Protein AF-A0AAW6KJ34-F1 (afdb_monomer)

Radius of gyration: 33.59 Å; Cα contacts (8 Å, |Δi|>4): 92; chains: 1; bounding box: 76×29×93 Å

Mean predicted aligned error: 10.08 Å

Organism: NCBI:txid1648923

Sequence (145 aa):
MKVLDVSEVIDAIDQLIKEKKQEEKEINAIRESVQKIAELDDALKGEGGNAIKEHFSVLHLPVLLYFQHFIDQYIQNLKDIKAKIRTYESTEGLVKEEFLTHDVKKGLTELKRQTNDTVDSINDEFDKISQLIGGGSISLASFNE

Structure (mmCIF, N/CA/C/O backbone):
data_AF-A0AAW6KJ34-F1
#
_entry.id   AF-A0AAW6KJ34-F1
#
loop_
_atom_site.group_PDB
_atom_site.id
_atom_site.type_symbol
_atom_site.label_atom_id
_atom_site.label_alt_id
_atom_site.label_comp_id
_atom_site.label_asym_id
_atom_site.label_entity_id
_atom_site.label_seq_id
_atom_site.pdbx_PDB_ins_code
_atom_site.Cartn_x
_atom_site.Cartn_y
_atom_site.Cartn_z
_atom_site.occupancy
_atom_site.B_iso_or_equiv
_atom_site.auth_seq_id
_atom_site.auth_comp_id
_atom_site.auth_asym_id
_atom_site.auth_atom_id
_atom_site.pdbx_PDB_model_num
ATOM 1 N N . MET A 1 1 ? -0.115 10.381 -21.808 1.00 59.97 1 MET A N 1
ATOM 2 C CA . MET A 1 1 ? 1.273 9.906 -21.669 1.00 59.97 1 MET A CA 1
ATOM 3 C C . MET A 1 1 ? 1.397 9.223 -20.314 1.00 59.97 1 MET A C 1
ATOM 5 O O . MET A 1 1 ? 1.175 9.893 -19.312 1.00 59.97 1 MET A O 1
ATOM 9 N N . LYS A 1 2 ? 1.631 7.904 -20.262 1.00 81.75 2 LYS A N 1
ATOM 10 C CA . LYS A 1 2 ? 1.856 7.198 -18.989 1.00 81.75 2 LYS A CA 1
ATOM 11 C C . LYS A 1 2 ? 3.348 7.236 -18.665 1.00 81.75 2 LYS A C 1
ATOM 13 O O . LYS A 1 2 ? 4.154 6.661 -19.400 1.00 81.75 2 LYS A O 1
ATOM 18 N N . VAL A 1 3 ? 3.690 7.956 -17.604 1.00 85.62 3 VAL A N 1
ATOM 19 C CA . VAL A 1 3 ? 5.055 8.103 -17.097 1.00 85.62 3 VAL A CA 1
ATOM 20 C C . VAL A 1 3 ? 5.061 7.689 -15.637 1.00 85.62 3 VAL A C 1
ATOM 22 O O . VAL A 1 3 ? 4.186 8.105 -14.883 1.00 85.62 3 VAL A O 1
ATOM 25 N N . LEU A 1 4 ? 6.028 6.862 -15.267 1.00 85.81 4 LEU A N 1
ATOM 26 C CA . LEU A 1 4 ? 6.318 6.491 -13.892 1.00 85.81 4 LEU A CA 1
ATOM 27 C C . LEU A 1 4 ? 7.637 7.157 -13.499 1.00 85.81 4 LEU A C 1
ATOM 29 O O . LEU A 1 4 ? 8.689 6.764 -14.003 1.00 85.81 4 LEU A O 1
ATOM 33 N N . ASP A 1 5 ? 7.561 8.153 -12.623 1.00 92.38 5 ASP A N 1
ATOM 34 C CA . ASP A 1 5 ? 8.708 8.627 -11.850 1.00 92.38 5 ASP A CA 1
ATOM 35 C C . ASP A 1 5 ? 8.808 7.757 -10.592 1.00 92.38 5 ASP A C 1
ATOM 37 O O . ASP A 1 5 ? 7.871 7.691 -9.786 1.00 92.38 5 ASP A O 1
ATOM 41 N N . VAL A 1 6 ? 9.908 7.010 -10.473 1.00 92.31 6 VAL A N 1
ATOM 42 C CA . VAL A 1 6 ? 10.071 6.044 -9.386 1.00 92.31 6 VAL A CA 1
ATOM 43 C C . VAL A 1 6 ? 10.098 6.749 -8.032 1.00 92.31 6 VAL A C 1
ATOM 45 O O . VAL A 1 6 ? 9.437 6.275 -7.108 1.00 92.31 6 VAL A O 1
ATOM 48 N N . SER A 1 7 ? 10.804 7.873 -7.896 1.00 93.19 7 SER A N 1
ATOM 49 C CA . SER A 1 7 ? 10.889 8.585 -6.618 1.00 93.19 7 SER A CA 1
ATOM 50 C C . SER A 1 7 ? 9.522 9.117 -6.204 1.00 93.19 7 SER A C 1
ATOM 52 O O . SER A 1 7 ? 9.088 8.864 -5.081 1.00 93.19 7 SER A O 1
ATOM 54 N N . GLU A 1 8 ? 8.808 9.772 -7.124 1.00 93.44 8 GLU A N 1
ATOM 55 C CA . GLU A 1 8 ? 7.490 10.353 -6.845 1.00 93.44 8 GLU A CA 1
ATOM 56 C C . GLU A 1 8 ? 6.491 9.289 -6.371 1.00 93.44 8 GLU A C 1
ATOM 58 O O . GLU A 1 8 ? 5.791 9.473 -5.372 1.00 93.44 8 GLU A O 1
ATOM 63 N N . VAL A 1 9 ? 6.447 8.136 -7.045 1.00 93.19 9 VAL A N 1
ATOM 64 C CA . VAL A 1 9 ? 5.521 7.060 -6.673 1.00 93.19 9 VAL A CA 1
ATOM 65 C C . VAL A 1 9 ? 5.906 6.401 -5.352 1.00 93.19 9 VAL A C 1
ATOM 67 O O . VAL A 1 9 ? 5.024 6.076 -4.555 1.00 93.19 9 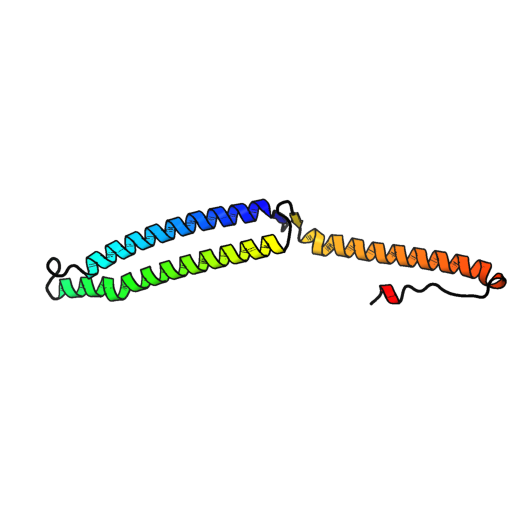VAL A O 1
ATOM 70 N N . ILE A 1 10 ? 7.198 6.204 -5.085 1.00 94.75 10 ILE A N 1
ATOM 71 C CA . ILE A 1 10 ? 7.659 5.638 -3.812 1.00 94.75 10 ILE A CA 1
ATOM 72 C C . ILE A 1 10 ? 7.301 6.567 -2.646 1.00 94.75 10 ILE A C 1
ATOM 74 O O . ILE A 1 10 ? 6.791 6.081 -1.632 1.00 94.75 10 ILE A O 1
ATOM 78 N N . ASP A 1 11 ? 7.504 7.874 -2.807 1.00 95.50 11 ASP A N 1
ATOM 79 C CA . ASP A 1 11 ? 7.175 8.881 -1.797 1.00 95.50 11 ASP A CA 1
ATOM 80 C C . ASP A 1 11 ? 5.661 8.958 -1.557 1.00 95.50 11 ASP A C 1
ATOM 82 O O . ASP A 1 11 ? 5.205 8.971 -0.409 1.00 95.50 11 ASP A O 1
ATOM 86 N N . ALA A 1 12 ? 4.862 8.914 -2.629 1.00 95.56 12 ALA A N 1
ATOM 87 C CA . ALA A 1 12 ? 3.407 8.868 -2.533 1.00 95.56 12 ALA A CA 1
ATOM 88 C C . ALA A 1 12 ? 2.915 7.611 -1.794 1.00 95.56 12 ALA A C 1
ATOM 90 O O . ALA A 1 12 ? 2.026 7.701 -0.944 1.00 95.56 12 ALA A O 1
ATOM 91 N N . ILE A 1 13 ? 3.508 6.441 -2.063 1.00 96.81 13 ILE A N 1
ATOM 92 C CA . ILE A 1 13 ? 3.180 5.203 -1.342 1.00 96.81 13 ILE A CA 1
ATOM 93 C C . ILE A 1 13 ? 3.550 5.319 0.143 1.00 96.81 13 ILE A C 1
ATOM 95 O O . ILE A 1 13 ? 2.769 4.897 0.996 1.00 96.81 13 ILE A O 1
ATOM 99 N N . ASP A 1 14 ? 4.709 5.889 0.480 1.00 97.69 14 ASP A N 1
ATOM 100 C CA . ASP A 1 14 ? 5.118 6.065 1.878 1.00 97.69 14 ASP A CA 1
ATOM 101 C C . ASP A 1 14 ? 4.185 7.000 2.647 1.00 97.69 14 ASP A C 1
ATOM 103 O O . ASP A 1 14 ? 3.792 6.695 3.782 1.00 97.69 14 ASP A O 1
ATOM 107 N N . GLN A 1 15 ? 3.786 8.104 2.020 1.00 98.00 15 GLN A N 1
ATOM 108 C CA . GLN A 1 15 ? 2.814 9.025 2.591 1.00 98.00 15 GLN A CA 1
ATOM 109 C C . GLN A 1 15 ? 1.454 8.340 2.791 1.00 98.00 15 GLN A C 1
ATOM 111 O O . GLN A 1 15 ? 0.890 8.407 3.884 1.00 98.00 15 GLN A O 1
ATOM 116 N N . LEU A 1 16 ? 0.977 7.583 1.799 1.00 97.44 16 LEU A N 1
ATOM 117 C CA . LEU A 1 16 ? -0.279 6.840 1.901 1.00 97.44 16 LEU A CA 1
ATOM 118 C C . LEU A 1 16 ? -0.236 5.764 2.999 1.00 97.44 16 LEU A C 1
ATOM 120 O O . LEU A 1 16 ? -1.197 5.600 3.748 1.00 97.44 16 LEU A O 1
ATOM 124 N N . ILE A 1 17 ? 0.886 5.051 3.162 1.00 98.31 17 ILE A N 1
ATOM 125 C CA . ILE A 1 17 ? 1.074 4.096 4.269 1.00 98.31 17 ILE A CA 1
ATOM 126 C C . ILE A 1 17 ? 0.982 4.812 5.622 1.00 98.31 17 ILE A C 1
ATOM 128 O O . ILE A 1 17 ? 0.396 4.275 6.565 1.00 98.31 17 ILE A O 1
ATOM 132 N N . LYS A 1 18 ? 1.575 6.004 5.748 1.00 98.25 18 LYS A N 1
ATOM 133 C CA . LYS A 1 18 ? 1.531 6.793 6.985 1.00 98.25 18 LYS A CA 1
ATOM 134 C C . LYS A 1 18 ? 0.103 7.222 7.325 1.00 98.25 18 LYS A C 1
ATOM 136 O O . LYS A 1 18 ? -0.291 7.099 8.482 1.00 98.25 18 LYS A O 1
ATOM 141 N N . GLU A 1 19 ? -0.657 7.673 6.334 1.00 97.19 19 GLU A N 1
ATOM 142 C CA . GLU A 1 19 ? -2.071 8.038 6.483 1.00 97.19 19 GLU A CA 1
ATOM 143 C C . GLU A 1 19 ? -2.919 6.830 6.890 1.00 97.19 19 GLU A C 1
ATOM 145 O O . GLU A 1 19 ? -3.637 6.888 7.885 1.00 97.19 19 GLU A O 1
ATOM 150 N N . LYS A 1 20 ? -2.754 5.686 6.219 1.00 96.81 20 LYS A N 1
ATOM 151 C CA . LYS A 1 20 ? -3.507 4.464 6.539 1.00 96.81 20 LYS A CA 1
ATOM 152 C C . LYS A 1 20 ? -3.216 3.925 7.938 1.00 96.81 20 LYS A C 1
ATOM 154 O O . LYS A 1 20 ? -4.137 3.506 8.628 1.00 96.81 20 LYS A O 1
ATOM 159 N N . LYS A 1 21 ? -1.969 4.011 8.408 1.00 97.56 21 LYS A N 1
ATOM 160 C CA . LYS A 1 21 ? -1.619 3.691 9.806 1.00 97.56 21 LYS A CA 1
ATOM 161 C C . LYS A 1 21 ? -2.266 4.633 10.818 1.00 97.56 21 LYS A C 1
ATOM 163 O O . LYS A 1 21 ? -2.456 4.256 11.972 1.00 97.56 21 LYS A O 1
ATOM 168 N N . GLN A 1 22 ? -2.525 5.879 10.432 1.00 96.75 22 GLN A N 1
ATOM 169 C CA . GLN A 1 22 ? -3.226 6.822 11.293 1.00 96.75 22 GLN A CA 1
ATOM 170 C C . GLN A 1 22 ? -4.723 6.481 11.354 1.00 96.75 22 GLN A C 1
ATOM 172 O O . GLN A 1 22 ? -5.262 6.378 12.454 1.00 96.75 22 GLN A O 1
ATOM 177 N N . GLU A 1 23 ? -5.350 6.180 10.214 1.00 93.94 23 GLU A N 1
ATOM 178 C CA . GLU A 1 23 ? -6.737 5.688 10.150 1.00 93.94 23 GLU A CA 1
ATOM 179 C C . GLU A 1 23 ? -6.935 4.389 10.957 1.00 93.94 23 GLU A C 1
ATOM 181 O O . GLU A 1 23 ? -7.916 4.245 11.684 1.00 93.94 23 GLU A O 1
ATOM 186 N N . GLU A 1 24 ? -5.980 3.454 10.889 1.00 95.44 24 GLU A N 1
ATOM 187 C CA . GLU A 1 24 ? -5.991 2.208 11.668 1.00 95.44 24 GLU A CA 1
ATOM 188 C C . GLU A 1 24 ? -6.085 2.483 13.180 1.00 95.44 24 GLU A C 1
ATOM 190 O O . GLU A 1 24 ? -6.905 1.893 13.887 1.00 95.44 24 GLU A O 1
ATOM 195 N N . LYS A 1 25 ? -5.286 3.435 13.686 1.00 96.12 25 LYS A N 1
ATOM 196 C CA . LYS A 1 25 ? -5.314 3.844 15.101 1.00 96.12 25 LYS A CA 1
ATOM 197 C C . LYS A 1 25 ? -6.653 4.455 15.495 1.00 96.12 25 LYS A C 1
ATOM 199 O O . LYS A 1 25 ? -7.137 4.200 16.596 1.00 96.12 25 LYS A O 1
ATOM 204 N N . GLU A 1 26 ? -7.240 5.258 14.618 1.00 95.06 26 GLU A N 1
ATOM 205 C CA . GLU A 1 26 ? -8.539 5.887 14.855 1.00 95.06 26 GLU A CA 1
ATOM 206 C C . GLU A 1 26 ? -9.651 4.836 14.929 1.00 95.06 26 GLU A C 1
ATOM 208 O O . GLU A 1 26 ? -10.451 4.845 15.866 1.00 95.06 26 GLU A O 1
ATOM 213 N N . ILE A 1 27 ? -9.646 3.853 14.025 1.00 94.50 27 ILE A N 1
ATOM 214 C CA . ILE A 1 27 ? -10.587 2.726 14.062 1.00 94.50 27 ILE A CA 1
ATOM 215 C C . ILE A 1 27 ? -10.373 1.867 15.312 1.00 94.50 27 ILE A C 1
ATOM 217 O O . ILE A 1 27 ? -11.351 1.452 15.937 1.00 94.50 27 ILE A O 1
ATOM 221 N N . ASN A 1 28 ? -9.124 1.642 15.733 1.00 95.50 28 ASN A N 1
ATOM 222 C CA . ASN A 1 28 ? -8.816 0.952 16.990 1.00 95.50 28 ASN A CA 1
ATOM 223 C C . ASN A 1 28 ? -9.444 1.662 18.198 1.00 95.50 28 ASN A C 1
ATOM 225 O O . ASN A 1 28 ? -10.090 1.003 19.015 1.00 95.50 28 ASN A O 1
ATOM 229 N N . ALA A 1 29 ? -9.339 2.991 18.272 1.00 96.38 29 ALA A N 1
ATOM 230 C CA . ALA A 1 29 ? -9.943 3.780 19.344 1.00 9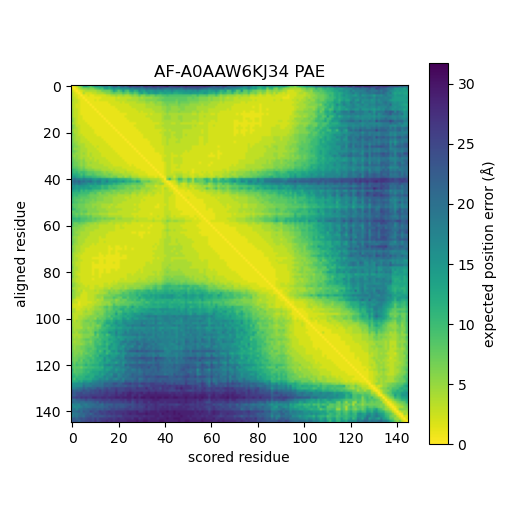6.38 29 ALA A CA 1
ATOM 231 C C . ALA A 1 29 ? -11.485 3.722 19.328 1.00 96.38 29 ALA A C 1
ATOM 233 O O . ALA A 1 29 ? -12.122 3.630 20.385 1.00 96.38 29 ALA A O 1
ATOM 234 N N . ILE A 1 30 ? -12.099 3.726 18.138 1.00 96.00 30 ILE A N 1
ATOM 235 C CA . ILE A 1 30 ? -13.552 3.556 17.986 1.00 96.00 30 ILE A CA 1
ATOM 236 C C . ILE A 1 30 ? -13.969 2.161 18.457 1.00 96.00 30 ILE A C 1
ATOM 238 O O . ILE A 1 30 ? -14.907 2.043 19.244 1.00 96.00 30 ILE A O 1
ATOM 242 N N . ARG A 1 31 ? -13.255 1.109 18.041 1.00 96.06 31 ARG A N 1
ATOM 243 C CA . ARG A 1 31 ? -13.517 -0.273 18.467 1.00 96.06 31 ARG A CA 1
ATOM 244 C C . ARG A 1 31 ? -13.455 -0.411 19.981 1.00 96.06 31 ARG A C 1
ATOM 246 O O . ARG A 1 31 ? -14.375 -0.970 20.562 1.00 96.06 31 ARG A O 1
ATOM 253 N N . GLU A 1 32 ? -12.419 0.121 20.623 1.00 95.69 32 GLU A N 1
ATOM 254 C CA . GLU A 1 32 ? -12.297 0.090 22.086 1.00 95.69 32 GLU A CA 1
ATOM 255 C C . GLU A 1 32 ? -13.451 0.822 22.782 1.00 95.69 32 GLU A C 1
ATOM 257 O O . GLU A 1 32 ? -13.948 0.375 23.814 1.00 95.69 32 GLU A O 1
ATOM 262 N N . SER A 1 33 ? -13.914 1.934 22.209 1.00 95.12 33 SER A N 1
ATOM 263 C CA . SER A 1 33 ? -15.062 2.675 22.740 1.00 95.12 33 SER A CA 1
ATOM 264 C C . SER A 1 33 ? -16.370 1.899 22.577 1.00 95.12 33 SER A C 1
ATOM 266 O O . SER A 1 33 ? -17.167 1.835 23.510 1.00 95.12 33 SER A O 1
ATOM 268 N N . VAL A 1 34 ? -16.576 1.259 21.424 1.00 94.75 34 VAL A N 1
ATOM 269 C CA . VAL A 1 34 ? -17.733 0.392 21.166 1.00 94.75 34 VAL A CA 1
ATOM 270 C C . VAL A 1 34 ? -17.718 -0.838 22.073 1.00 94.75 34 VAL A C 1
ATOM 272 O O . VAL A 1 34 ? -18.757 -1.220 22.606 1.00 94.75 34 VAL A O 1
ATOM 275 N N . GLN A 1 35 ? -16.545 -1.426 22.301 1.00 95.00 35 GLN A N 1
ATOM 276 C CA . GLN A 1 35 ? -16.390 -2.576 23.183 1.00 95.00 35 GLN A CA 1
ATOM 277 C C . GLN A 1 35 ? -16.804 -2.237 24.617 1.00 95.00 35 GLN A C 1
ATOM 279 O O . GLN A 1 35 ? -17.562 -2.983 25.227 1.00 95.00 35 GLN A O 1
ATOM 284 N N . LYS A 1 36 ? -16.426 -1.054 25.116 1.00 94.19 36 LYS A N 1
ATOM 285 C CA . LYS A 1 36 ? -16.884 -0.583 26.430 1.00 94.19 36 LYS A CA 1
ATOM 286 C C . LYS A 1 36 ? -18.405 -0.510 26.527 1.00 94.19 36 LYS A C 1
ATOM 288 O O . LYS A 1 36 ? -18.928 -0.846 27.577 1.00 94.19 36 LYS A O 1
ATOM 293 N N . ILE A 1 37 ? -19.108 -0.096 25.464 1.00 91.75 37 ILE A N 1
ATOM 294 C CA . ILE A 1 37 ? -20.583 -0.047 25.437 1.00 91.75 37 ILE A CA 1
ATOM 295 C C . ILE A 1 37 ? -21.173 -1.456 25.536 1.00 91.75 37 ILE A C 1
ATOM 297 O O . ILE A 1 37 ? -22.102 -1.678 26.312 1.00 91.75 37 ILE A O 1
ATOM 301 N N . ALA A 1 38 ? -20.622 -2.400 24.772 1.00 90.50 38 ALA A N 1
ATOM 302 C CA . ALA A 1 38 ? -21.021 -3.804 24.812 1.00 90.50 38 ALA A CA 1
ATOM 303 C C . ALA A 1 38 ? -20.820 -4.442 26.202 1.00 90.50 38 ALA A C 1
ATOM 305 O O . ALA A 1 38 ? -21.590 -5.317 26.588 1.00 90.50 38 ALA A O 1
ATOM 306 N N . GLU A 1 39 ? -19.839 -3.957 26.967 1.00 92.38 39 GLU A N 1
ATOM 307 C CA . GLU A 1 39 ? -19.461 -4.440 28.302 1.00 92.38 39 GLU A CA 1
ATOM 308 C C . GLU A 1 39 ? -20.081 -3.616 29.458 1.00 92.38 39 GLU A C 1
ATOM 310 O O . GLU A 1 39 ? -19.693 -3.767 30.616 1.00 92.38 39 GLU A O 1
ATOM 315 N N . LEU A 1 40 ? -21.061 -2.735 29.190 1.00 91.06 40 LEU A N 1
ATOM 316 C CA . LEU A 1 40 ? -21.771 -1.970 30.231 1.00 91.06 40 LEU A CA 1
ATOM 317 C C . LEU A 1 40 ? -22.753 -2.857 31.016 1.00 91.06 40 LEU A C 1
ATOM 319 O O . LEU A 1 40 ? -23.972 -2.757 30.865 1.00 91.06 40 LEU A O 1
ATOM 323 N N . ASP A 1 41 ? -22.234 -3.725 31.878 1.00 79.50 41 ASP A N 1
ATOM 324 C CA . ASP A 1 41 ? -23.033 -4.660 32.673 1.00 79.50 41 ASP A CA 1
ATOM 325 C C . ASP A 1 41 ? -24.030 -3.947 33.585 1.00 79.50 41 ASP A C 1
ATOM 327 O O . ASP A 1 41 ? -25.241 -3.976 33.345 1.00 79.50 41 ASP A O 1
ATOM 331 N N . ASP A 1 42 ? -23.524 -3.277 34.624 1.00 80.38 42 ASP A N 1
ATOM 332 C CA . ASP A 1 42 ? -24.385 -2.713 35.657 1.00 80.38 42 ASP A CA 1
ATOM 333 C C . ASP A 1 42 ? -25.038 -1.379 35.271 1.00 80.38 42 ASP A C 1
ATOM 335 O O . ASP A 1 42 ? -26.060 -0.995 35.844 1.00 80.38 42 ASP A O 1
ATOM 339 N N . ALA A 1 43 ? -24.472 -0.692 34.280 1.00 88.50 43 ALA A N 1
ATOM 340 C CA . ALA A 1 43 ?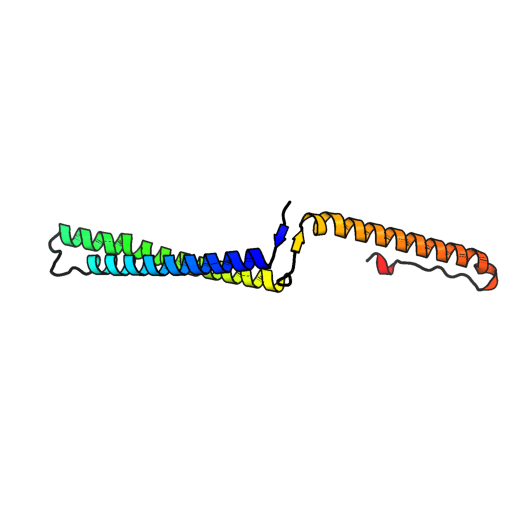 -24.947 0.605 33.811 1.00 88.50 43 ALA A CA 1
ATOM 341 C C . ALA A 1 43 ? -26.074 0.497 32.769 1.00 88.50 43 ALA A C 1
ATOM 343 O O . ALA A 1 43 ? -26.839 1.448 32.609 1.00 88.50 43 ALA A O 1
ATOM 344 N N . LEU A 1 44 ? -26.194 -0.640 32.069 1.00 88.06 44 LEU A N 1
ATOM 345 C CA . LEU A 1 44 ? -27.165 -0.828 30.993 1.00 88.06 44 LEU A CA 1
ATOM 346 C C . LEU A 1 44 ? -27.868 -2.191 31.122 1.00 88.06 44 LEU A C 1
ATOM 348 O O . LEU A 1 44 ? -27.415 -3.213 30.603 1.00 88.06 44 LEU A O 1
ATOM 352 N N . LYS A 1 45 ? -28.995 -2.186 31.849 1.00 91.19 45 LYS A N 1
ATOM 353 C CA . LYS A 1 45 ? -29.773 -3.374 32.248 1.00 91.19 45 LYS A CA 1
ATOM 354 C C . LYS A 1 45 ? -31.172 -3.419 31.625 1.00 91.19 45 LYS A C 1
ATOM 356 O O . LYS A 1 45 ? -31.650 -2.448 31.040 1.00 91.19 45 LYS A O 1
ATOM 361 N N . GLY A 1 46 ? -31.853 -4.548 31.827 1.00 94.12 46 GLY A N 1
ATOM 362 C CA . GLY A 1 46 ? -33.196 -4.814 31.307 1.00 94.12 46 GLY A CA 1
ATOM 363 C C . GLY A 1 46 ? -33.173 -5.247 29.842 1.00 94.12 46 GLY A C 1
ATOM 364 O O . GLY A 1 46 ? -32.120 -5.259 29.209 1.00 94.12 46 GLY A O 1
ATOM 365 N N . GLU A 1 47 ? -34.334 -5.603 29.293 1.00 94.31 47 GLU A N 1
ATOM 366 C CA . GLU A 1 47 ? -34.443 -6.110 27.915 1.00 94.31 47 GLU A CA 1
ATOM 367 C C . GLU A 1 47 ? -33.905 -5.109 26.883 1.00 94.31 47 GLU A C 1
ATOM 369 O O . GLU A 1 47 ? -33.108 -5.478 26.025 1.00 94.31 47 GLU A O 1
ATOM 374 N N . GLY A 1 48 ? -34.249 -3.823 27.021 1.00 93.50 48 GLY A N 1
ATOM 375 C CA . GLY A 1 48 ? -33.731 -2.771 26.141 1.00 93.50 48 GLY A CA 1
ATOM 376 C C . GLY A 1 48 ? -32.220 -2.559 26.278 1.00 93.50 48 GLY A C 1
ATOM 377 O O . GLY A 1 48 ? -31.528 -2.400 25.275 1.00 93.50 48 GLY A O 1
ATOM 378 N N . GLY A 1 49 ? -31.687 -2.601 27.503 1.00 94.12 49 GLY A N 1
ATOM 379 C CA . GLY A 1 49 ? -30.250 -2.465 27.734 1.00 94.12 49 GLY A CA 1
ATOM 380 C C . GLY A 1 49 ? -29.449 -3.635 27.161 1.00 94.12 49 GLY A C 1
ATOM 381 O O . GLY A 1 49 ? -28.427 -3.429 26.508 1.00 94.12 49 GLY A O 1
ATOM 382 N N . ASN A 1 50 ? -29.960 -4.856 27.323 1.00 93.25 50 ASN A N 1
ATOM 383 C CA . ASN A 1 50 ? -29.378 -6.053 26.723 1.00 93.25 50 ASN A CA 1
ATOM 384 C C . ASN A 1 50 ? -29.418 -5.995 25.190 1.00 93.25 50 ASN A C 1
ATOM 386 O O . ASN A 1 50 ? -28.404 -6.284 24.562 1.00 93.25 50 ASN A O 1
ATOM 390 N N . ALA A 1 51 ? -30.526 -5.541 24.597 1.00 94.19 51 ALA A N 1
ATOM 391 C CA . ALA A 1 51 ? -30.641 -5.383 23.147 1.00 94.19 51 ALA A CA 1
ATOM 392 C C . ALA A 1 51 ? -29.627 -4.371 22.579 1.00 94.19 51 ALA A C 1
ATOM 394 O O . ALA A 1 51 ? -29.052 -4.605 21.519 1.00 94.19 51 ALA A O 1
ATOM 395 N N . ILE A 1 52 ? -29.357 -3.266 23.287 1.00 93.81 52 ILE A N 1
ATOM 396 C CA . ILE A 1 52 ? -28.324 -2.297 22.880 1.00 93.81 52 ILE A CA 1
ATOM 397 C C . ILE A 1 52 ? -26.929 -2.934 22.937 1.00 93.81 52 ILE A C 1
ATOM 399 O O . ILE A 1 52 ? -26.170 -2.821 21.973 1.00 93.81 52 ILE A O 1
ATOM 403 N N . LYS A 1 53 ? -26.584 -3.627 24.033 1.00 94.38 53 LYS A N 1
ATOM 404 C CA . LYS A 1 53 ? -25.284 -4.316 24.159 1.00 94.38 53 LYS A CA 1
ATOM 405 C C . LYS A 1 53 ? -25.089 -5.362 23.068 1.00 94.38 53 LYS A C 1
ATOM 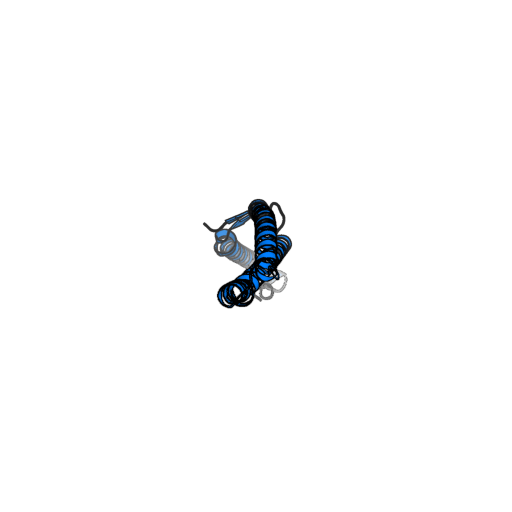407 O O . LYS A 1 53 ? -24.029 -5.415 22.444 1.00 94.38 53 LYS A O 1
ATOM 412 N N . GLU A 1 54 ? -26.122 -6.155 22.801 1.00 93.94 54 GLU A N 1
ATOM 413 C CA . GLU A 1 54 ? -26.121 -7.153 21.735 1.00 93.94 54 GLU A CA 1
ATOM 414 C C . GLU A 1 54 ? -25.955 -6.501 20.357 1.00 93.94 54 GLU A C 1
ATOM 416 O O . GLU A 1 54 ? -25.131 -6.958 19.570 1.00 93.94 54 GLU A O 1
ATOM 421 N N . HIS A 1 55 ? -26.632 -5.379 20.087 1.00 93.06 55 HIS A N 1
ATOM 422 C CA . HIS A 1 55 ? -26.490 -4.643 18.829 1.00 93.06 55 HIS A CA 1
ATOM 423 C C . HIS A 1 55 ? -25.036 -4.225 18.554 1.00 93.06 55 HIS A C 1
ATOM 425 O O . HIS A 1 55 ? -24.507 -4.481 17.470 1.00 93.06 55 HIS A O 1
ATOM 431 N N . PHE A 1 56 ? -24.349 -3.641 19.540 1.00 94.75 56 PHE A N 1
ATOM 432 C CA . PHE A 1 56 ? -22.938 -3.273 19.385 1.00 94.75 56 PHE A CA 1
ATOM 433 C C . PHE A 1 56 ? -22.012 -4.493 19.285 1.00 94.75 56 PHE A C 1
ATOM 435 O O . PHE A 1 56 ? -21.054 -4.464 18.510 1.00 94.75 56 PHE A O 1
ATOM 442 N N . SER A 1 57 ? -22.320 -5.569 20.011 1.00 93.31 57 SER A N 1
ATOM 443 C CA . SER A 1 57 ? -21.503 -6.788 20.036 1.00 93.31 57 SER A CA 1
ATOM 444 C C . SER A 1 57 ? -21.589 -7.596 18.744 1.00 93.31 57 SER A C 1
ATOM 446 O O . SER A 1 57 ? -20.576 -8.073 18.242 1.00 93.31 57 SER A O 1
ATOM 448 N N . VAL A 1 58 ? -22.799 -7.758 18.208 1.00 93.94 58 VAL A N 1
ATOM 449 C CA . VAL A 1 58 ? -23.085 -8.636 17.066 1.00 93.94 58 VAL A CA 1
ATOM 450 C C . VAL A 1 58 ? -22.888 -7.915 15.736 1.00 93.94 58 VAL A C 1
ATOM 452 O O . VAL A 1 58 ? -22.473 -8.542 14.765 1.00 93.94 58 VAL A O 1
ATOM 455 N N . LEU A 1 59 ? -23.165 -6.608 15.671 1.00 90.62 59 LEU A N 1
ATOM 456 C CA . LEU A 1 59 ? -23.079 -5.848 14.423 1.00 90.62 59 LEU A CA 1
ATOM 457 C C . LEU A 1 59 ? -21.822 -4.977 14.351 1.00 90.62 59 LEU A C 1
ATOM 459 O O . LEU A 1 59 ? -21.039 -5.095 13.411 1.00 90.62 59 LEU A O 1
ATOM 463 N N . HIS A 1 60 ? -21.618 -4.086 15.323 1.00 93.31 60 HIS A N 1
ATOM 464 C CA . HIS A 1 60 ? -20.604 -3.036 15.197 1.00 93.31 60 HIS A CA 1
ATOM 465 C C . HIS A 1 60 ? -19.175 -3.524 15.451 1.00 93.31 60 HIS A C 1
ATOM 467 O O . HIS A 1 60 ? -18.279 -3.177 14.679 1.00 93.31 60 HIS A O 1
ATOM 473 N N . LEU A 1 61 ? -18.944 -4.345 16.482 1.00 95.19 61 LEU A N 1
ATOM 474 C CA . LEU A 1 61 ? -17.608 -4.881 16.766 1.00 95.19 61 LEU A CA 1
ATOM 475 C C . LEU A 1 61 ? -17.033 -5.699 15.595 1.00 95.19 61 LEU A C 1
ATOM 477 O O . LEU A 1 61 ? -15.897 -5.418 15.203 1.00 95.19 61 LEU A O 1
ATOM 481 N N . PRO A 1 62 ? -17.775 -6.639 14.970 1.00 95.31 62 PRO A N 1
ATOM 482 C CA . PRO A 1 62 ? -17.257 -7.392 13.829 1.00 95.31 62 PRO A CA 1
ATOM 483 C C . PRO A 1 62 ? -16.920 -6.511 12.625 1.00 95.31 62 PRO A C 1
ATOM 485 O O . PRO A 1 62 ? -15.896 -6.729 11.981 1.00 95.31 62 PRO A O 1
ATOM 488 N N . VAL A 1 63 ? -17.734 -5.488 12.341 1.00 93.75 63 VAL A N 1
ATOM 489 C CA . VAL A 1 63 ? -17.471 -4.537 11.248 1.00 93.75 63 VAL A CA 1
ATOM 490 C C . VAL A 1 63 ? -16.172 -3.769 11.492 1.00 93.75 63 VAL A C 1
ATOM 492 O O . VAL A 1 63 ? -15.357 -3.641 10.580 1.00 93.75 63 VAL A O 1
ATOM 495 N N . LEU A 1 64 ? -15.937 -3.300 12.719 1.00 95.75 64 LEU A N 1
ATOM 496 C CA . LEU A 1 64 ? -14.707 -2.582 13.066 1.00 95.75 64 LEU A CA 1
ATOM 497 C C . LEU A 1 64 ? -13.471 -3.489 12.994 1.00 95.75 64 LEU A C 1
ATOM 499 O O . LEU A 1 64 ? -12.451 -3.070 12.454 1.00 95.75 64 LEU A O 1
ATOM 503 N N . LEU A 1 65 ? -13.574 -4.740 13.456 1.00 94.06 65 LEU A N 1
ATOM 504 C CA . LEU A 1 65 ? -12.509 -5.741 13.308 1.00 94.06 65 LEU A CA 1
ATOM 505 C C . LEU A 1 65 ? -12.196 -6.026 11.832 1.00 94.06 65 LEU A C 1
ATOM 507 O O . LEU A 1 65 ? -11.032 -6.126 11.447 1.00 94.06 65 LEU A O 1
ATOM 511 N N . TYR A 1 66 ? -13.226 -6.122 10.989 1.00 95.19 66 TYR A N 1
ATOM 512 C CA . TYR A 1 66 ? -13.045 -6.301 9.553 1.00 95.19 66 TYR A CA 1
ATOM 513 C C . TYR A 1 66 ? -12.344 -5.096 8.913 1.00 95.19 66 TYR A C 1
ATOM 515 O O . TYR A 1 66 ? -11.418 -5.277 8.125 1.00 95.19 66 TYR A O 1
ATOM 523 N N . PHE A 1 67 ? -12.732 -3.869 9.274 1.00 93.75 67 PHE A N 1
ATOM 524 C CA . PHE A 1 67 ? -12.074 -2.659 8.774 1.00 93.75 67 PHE A CA 1
ATOM 525 C C . PHE A 1 67 ? -10.599 -2.573 9.179 1.00 93.75 67 PHE A C 1
ATOM 527 O O . PHE A 1 67 ? -9.776 -2.199 8.346 1.00 93.75 67 PHE A O 1
ATOM 534 N N . GLN A 1 68 ? -10.253 -2.963 10.409 1.00 93.69 68 GLN A N 1
ATOM 535 C CA . GLN A 1 68 ? -8.854 -3.060 10.849 1.00 93.69 68 GLN A CA 1
ATOM 536 C C . GLN A 1 68 ? -8.071 -4.019 9.953 1.00 93.69 68 GLN A C 1
ATOM 538 O O . GLN A 1 68 ? -7.058 -3.641 9.369 1.00 93.69 68 GLN A O 1
ATOM 543 N N . HIS A 1 69 ? -8.600 -5.230 9.760 1.00 94.25 69 HIS A N 1
ATOM 544 C CA . HIS A 1 69 ? -7.958 -6.229 8.914 1.00 94.25 69 HIS A CA 1
ATOM 545 C C . HIS A 1 69 ? -7.803 -5.759 7.462 1.00 94.25 69 HIS A C 1
ATOM 547 O O . HIS A 1 69 ? -6.764 -5.971 6.839 1.00 94.25 69 HIS A O 1
ATOM 553 N N . PHE A 1 70 ? -8.819 -5.086 6.923 1.00 95.25 70 PHE A N 1
ATOM 554 C CA . PHE A 1 70 ? -8.775 -4.522 5.581 1.00 95.25 70 PHE A CA 1
ATOM 555 C C . PHE A 1 70 ? -7.657 -3.480 5.432 1.00 95.25 70 PHE A C 1
ATOM 557 O O . PHE A 1 70 ? -6.913 -3.521 4.450 1.00 95.25 70 PHE A O 1
ATOM 564 N N . ILE A 1 71 ? -7.505 -2.569 6.398 1.00 95.44 71 ILE A N 1
ATOM 565 C CA . ILE A 1 71 ? -6.442 -1.554 6.373 1.00 95.44 71 ILE A CA 1
ATOM 566 C C . ILE A 1 71 ? -5.064 -2.208 6.468 1.00 95.44 71 ILE A C 1
ATOM 568 O O . ILE A 1 71 ? -4.170 -1.846 5.700 1.00 95.44 71 ILE A O 1
ATOM 572 N N . ASP A 1 72 ? -4.904 -3.211 7.329 1.00 96.50 72 ASP A N 1
ATOM 573 C CA . ASP A 1 72 ? -3.659 -3.971 7.436 1.00 96.50 72 ASP A CA 1
ATOM 574 C C . ASP A 1 72 ? -3.275 -4.617 6.104 1.00 96.50 72 ASP A C 1
ATOM 576 O O . ASP A 1 72 ? -2.150 -4.446 5.624 1.00 96.50 72 ASP A O 1
ATOM 580 N N . GLN A 1 73 ? -4.218 -5.322 5.473 1.00 97.44 73 GLN A N 1
ATOM 581 C CA . GLN A 1 73 ? -4.011 -5.940 4.164 1.00 97.44 73 GLN A CA 1
ATOM 582 C C . GLN A 1 73 ? -3.682 -4.898 3.093 1.00 97.44 73 GLN A C 1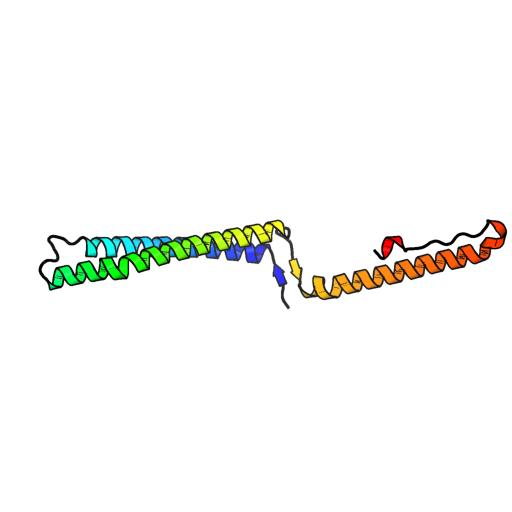
ATOM 584 O O . GLN A 1 73 ? -2.775 -5.103 2.284 1.00 97.44 73 GLN A O 1
ATOM 589 N N . TYR A 1 74 ? -4.370 -3.757 3.106 1.00 97.00 74 TYR A N 1
ATOM 590 C CA . TYR A 1 74 ? -4.107 -2.659 2.184 1.00 97.00 74 TYR A CA 1
ATOM 591 C C . TYR A 1 74 ? -2.679 -2.117 2.342 1.00 97.00 74 TYR A C 1
ATOM 593 O O . TYR A 1 74 ? -1.966 -1.955 1.351 1.00 97.00 74 TYR A O 1
ATOM 601 N N . ILE A 1 75 ? -2.213 -1.921 3.579 1.00 98.06 75 ILE A N 1
ATOM 602 C CA . ILE A 1 75 ? -0.838 -1.497 3.871 1.00 98.06 75 ILE A CA 1
ATOM 603 C C . ILE A 1 75 ? 0.183 -2.535 3.385 1.00 98.06 75 ILE A C 1
ATOM 605 O O . ILE A 1 75 ? 1.221 -2.146 2.845 1.00 98.06 75 ILE A O 1
ATOM 609 N N . GLN A 1 76 ? -0.068 -3.837 3.562 1.00 98.25 76 GLN A N 1
ATOM 610 C CA . GLN A 1 76 ? 0.841 -4.868 3.039 1.00 98.25 76 GLN A CA 1
ATOM 611 C C . GLN A 1 76 ? 0.900 -4.839 1.510 1.00 98.25 76 GLN A C 1
ATOM 613 O O . GLN A 1 76 ? 1.993 -4.820 0.949 1.00 98.25 76 GLN A O 1
ATOM 618 N N . ASN A 1 77 ? -0.243 -4.703 0.836 1.00 98.00 77 ASN A N 1
ATOM 619 C CA . ASN A 1 77 ? -0.283 -4.575 -0.621 1.00 98.00 77 ASN A CA 1
ATOM 620 C C . ASN A 1 77 ? 0.510 -3.353 -1.115 1.00 98.00 77 ASN A C 1
ATOM 622 O O . ASN A 1 77 ? 1.243 -3.451 -2.098 1.00 98.00 77 ASN A O 1
ATOM 626 N N . LEU A 1 78 ? 0.422 -2.211 -0.421 1.00 97.62 78 LEU A N 1
ATOM 627 C CA . LEU A 1 78 ? 1.225 -1.026 -0.742 1.00 97.62 78 LEU A CA 1
ATOM 628 C C . LEU A 1 78 ? 2.730 -1.281 -0.590 1.00 97.62 78 LEU A C 1
ATOM 630 O O . LEU A 1 78 ? 3.513 -0.871 -1.448 1.00 97.62 78 LEU A O 1
ATOM 634 N N . LYS A 1 79 ? 3.149 -1.985 0.469 1.00 97.75 79 LYS A N 1
ATOM 635 C CA . LYS A 1 79 ? 4.558 -2.369 0.660 1.00 97.75 79 LYS A CA 1
ATOM 636 C C . LYS A 1 79 ? 5.046 -3.310 -0.438 1.00 97.75 79 LYS A C 1
ATOM 638 O O . LYS A 1 79 ? 6.158 -3.126 -0.928 1.00 97.75 79 LYS A O 1
ATOM 643 N N . ASP A 1 80 ? 4.219 -4.263 -0.854 1.00 97.56 80 ASP A N 1
ATOM 644 C CA . ASP A 1 80 ? 4.550 -5.198 -1.929 1.00 97.56 80 ASP A CA 1
ATOM 645 C C . ASP A 1 80 ? 4.686 -4.483 -3.277 1.00 97.56 80 ASP A C 1
ATOM 647 O O . ASP A 1 80 ? 5.632 -4.737 -4.024 1.00 97.56 80 ASP A O 1
ATOM 651 N N . ILE A 1 81 ? 3.781 -3.547 -3.583 1.00 94.50 81 ILE A N 1
ATOM 652 C CA . ILE A 1 81 ? 3.877 -2.694 -4.777 1.00 94.50 81 ILE A CA 1
ATOM 653 C C . ILE A 1 81 ? 5.172 -1.877 -4.733 1.00 94.50 81 ILE A C 1
ATOM 655 O O . ILE A 1 81 ? 5.939 -1.886 -5.696 1.00 94.50 81 ILE A O 1
ATOM 659 N N . LYS A 1 82 ? 5.461 -1.230 -3.600 1.00 94.88 82 LYS A N 1
ATOM 660 C CA . LYS A 1 82 ? 6.697 -0.470 -3.389 1.00 94.88 82 LYS A CA 1
ATOM 661 C C . LYS A 1 82 ? 7.947 -1.330 -3.603 1.00 94.88 82 LYS A C 1
ATOM 663 O O . LYS A 1 82 ? 8.894 -0.881 -4.247 1.00 94.88 82 LYS A O 1
ATOM 668 N N . ALA A 1 83 ? 7.959 -2.562 -3.094 1.00 94.56 83 ALA A N 1
ATOM 669 C CA . ALA A 1 83 ? 9.066 -3.493 -3.287 1.00 94.56 83 ALA A CA 1
ATOM 670 C C . ALA A 1 83 ? 9.245 -3.861 -4.768 1.00 94.56 83 ALA A C 1
ATOM 672 O O . ALA A 1 83 ? 10.362 -3.792 -5.276 1.00 94.56 83 ALA A O 1
ATOM 673 N N . LYS A 1 84 ? 8.150 -4.164 -5.479 1.00 93.81 84 LYS A N 1
ATOM 674 C CA . LYS A 1 84 ? 8.175 -4.480 -6.918 1.00 93.81 84 LYS A CA 1
ATOM 675 C C . LYS A 1 84 ? 8.714 -3.327 -7.762 1.00 93.81 84 LYS A C 1
ATOM 677 O O . LYS A 1 84 ? 9.513 -3.563 -8.664 1.00 93.81 84 LYS A O 1
ATOM 682 N N . ILE A 1 85 ? 8.328 -2.089 -7.451 1.00 91.19 85 ILE A N 1
ATOM 683 C CA . ILE A 1 85 ? 8.839 -0.900 -8.148 1.00 91.19 85 ILE A CA 1
ATOM 684 C C . ILE A 1 85 ? 10.353 -0.769 -7.936 1.00 91.19 85 ILE A C 1
ATOM 686 O O . ILE A 1 85 ? 11.088 -0.630 -8.907 1.00 91.19 85 ILE A O 1
ATOM 690 N N . ARG A 1 86 ? 10.836 -0.917 -6.695 1.00 90.19 86 ARG A N 1
ATOM 691 C CA . ARG A 1 86 ? 12.278 -0.862 -6.381 1.00 90.19 86 ARG A CA 1
ATOM 692 C C . ARG A 1 86 ? 13.104 -1.965 -7.040 1.00 90.19 86 ARG A C 1
ATOM 694 O O . ARG A 1 86 ? 14.293 -1.775 -7.257 1.00 90.19 86 ARG A O 1
ATOM 701 N N . THR A 1 87 ? 12.510 -3.131 -7.300 1.00 91.69 87 THR A N 1
ATOM 702 C CA . THR A 1 87 ? 13.188 -4.209 -8.040 1.00 91.69 87 THR A CA 1
ATOM 703 C C . THR A 1 87 ? 13.169 -4.001 -9.548 1.00 91.69 87 THR A C 1
ATOM 705 O O . THR A 1 87 ? 14.000 -4.572 -10.243 1.00 91.69 87 THR A O 1
ATOM 708 N N . TYR A 1 88 ? 12.199 -3.238 -10.052 1.00 89.44 88 TYR A N 1
ATOM 709 C CA . TYR A 1 88 ? 12.020 -3.015 -11.479 1.00 89.44 88 TYR A CA 1
ATOM 710 C C . TYR A 1 88 ? 12.974 -1.945 -12.010 1.00 89.44 88 TYR A C 1
ATOM 712 O O . TYR A 1 88 ? 13.544 -2.130 -13.080 1.00 89.44 88 TYR A O 1
ATOM 720 N N . GLU A 1 89 ? 13.161 -0.855 -11.266 1.00 91.12 89 GLU A N 1
ATOM 721 C CA . GLU A 1 89 ? 13.958 0.283 -11.711 1.00 91.12 89 GLU A CA 1
ATOM 722 C C . GLU A 1 89 ? 14.612 1.013 -10.521 1.00 91.12 89 GLU A C 1
ATOM 724 O O . GLU A 1 89 ? 14.156 0.924 -9.377 1.00 91.12 89 GLU A O 1
ATOM 729 N N . SER A 1 90 ? 15.712 1.720 -10.790 1.00 91.38 90 SER A N 1
ATOM 730 C CA . SER A 1 90 ? 16.422 2.555 -9.816 1.00 91.38 90 SER A CA 1
ATOM 731 C C . SER A 1 90 ? 15.586 3.751 -9.329 1.00 91.38 90 SER A C 1
ATOM 733 O O . SER A 1 90 ? 14.631 4.170 -9.977 1.00 91.38 90 SER A O 1
ATOM 735 N N . THR A 1 91 ? 15.953 4.338 -8.183 1.00 86.31 91 THR A N 1
ATOM 736 C CA . THR A 1 91 ? 15.215 5.464 -7.571 1.00 86.31 91 THR A CA 1
ATOM 737 C C . THR A 1 91 ? 15.102 6.689 -8.484 1.00 86.31 91 THR A C 1
ATOM 739 O O . THR A 1 91 ? 14.103 7.394 -8.434 1.00 86.31 91 THR A O 1
ATOM 742 N N . GLU A 1 92 ? 16.110 6.932 -9.321 1.00 90.44 92 GLU A N 1
ATOM 743 C CA . GLU A 1 92 ? 16.149 8.045 -10.284 1.00 90.44 92 GLU A CA 1
ATOM 744 C C . GLU A 1 92 ? 15.532 7.665 -11.641 1.00 90.44 92 GLU A C 1
ATOM 746 O O . GLU A 1 92 ? 15.605 8.418 -12.613 1.00 90.44 92 GLU A O 1
ATOM 751 N N . GLY A 1 93 ? 14.956 6.466 -11.734 1.00 89.00 93 GLY A N 1
ATOM 752 C CA . GLY A 1 93 ? 14.431 5.929 -12.969 1.00 89.00 93 GLY A CA 1
ATOM 753 C C . GLY A 1 93 ? 13.135 6.585 -13.414 1.00 89.00 93 GLY A C 1
ATOM 754 O O . GLY A 1 93 ? 12.237 6.882 -12.623 1.00 89.00 93 GLY A O 1
ATOM 755 N N . LEU A 1 94 ? 13.030 6.746 -14.731 1.00 89.88 94 LEU A N 1
ATOM 756 C CA . LEU A 1 94 ? 11.865 7.304 -15.397 1.00 89.88 94 LEU A CA 1
ATOM 757 C C . LEU A 1 94 ? 11.379 6.332 -16.466 1.00 89.88 94 LEU A C 1
ATOM 759 O O . LEU A 1 94 ? 12.032 6.145 -17.495 1.00 89.88 94 LEU A O 1
ATOM 763 N N . VAL A 1 95 ? 10.201 5.752 -16.258 1.00 86.88 95 VAL A N 1
ATOM 764 C CA . VAL A 1 95 ? 9.641 4.770 -17.189 1.00 86.88 95 VAL A CA 1
ATOM 765 C C . VAL A 1 95 ? 8.532 5.405 -18.007 1.00 86.88 95 VAL A C 1
ATOM 767 O O . VAL A 1 95 ? 7.490 5.804 -17.491 1.00 86.88 95 VAL A O 1
ATOM 770 N N . LYS A 1 96 ? 8.765 5.495 -19.316 1.00 89.94 96 LYS A N 1
ATOM 771 C CA . LYS A 1 96 ? 7.799 6.004 -20.293 1.00 89.94 96 LYS A CA 1
ATOM 772 C C . LYS A 1 96 ? 7.253 4.838 -21.103 1.00 89.94 96 LYS A C 1
ATOM 774 O O . LYS A 1 96 ? 8.007 4.153 -21.789 1.00 89.94 96 LYS A O 1
ATOM 779 N N . GLU A 1 97 ? 5.938 4.642 -21.069 1.00 86.81 97 GLU A N 1
ATOM 780 C CA . GLU A 1 97 ? 5.281 3.572 -21.836 1.00 86.81 97 GLU A CA 1
ATOM 781 C C . GLU A 1 97 ? 5.571 3.696 -23.342 1.00 86.81 97 GLU A C 1
ATOM 783 O O . GLU A 1 97 ? 5.868 2.707 -24.010 1.00 86.81 97 GLU A O 1
ATOM 788 N N . GLU A 1 98 ? 5.549 4.921 -23.872 1.00 88.00 98 GLU A N 1
ATOM 789 C CA . GLU A 1 98 ? 5.840 5.212 -25.282 1.00 88.00 98 GLU A CA 1
ATOM 790 C C . GLU A 1 98 ? 7.270 4.823 -25.673 1.00 88.00 98 GLU A C 1
ATOM 792 O O . GLU A 1 98 ? 7.472 4.235 -26.734 1.00 88.00 98 GLU A O 1
ATOM 797 N N . PHE A 1 99 ? 8.245 5.046 -24.786 1.00 86.50 99 PHE A N 1
ATOM 798 C CA . PHE A 1 99 ? 9.633 4.659 -25.031 1.00 86.50 99 PHE A CA 1
ATOM 799 C C . PHE A 1 99 ? 9.764 3.138 -25.185 1.00 86.50 99 PHE A C 1
ATOM 801 O O . PHE A 1 99 ? 10.346 2.654 -26.153 1.00 86.50 99 PHE A O 1
ATOM 808 N N . LEU A 1 100 ? 9.157 2.374 -24.271 1.00 84.25 100 LEU A N 1
ATOM 809 C CA . LEU A 1 100 ? 9.200 0.909 -24.304 1.00 84.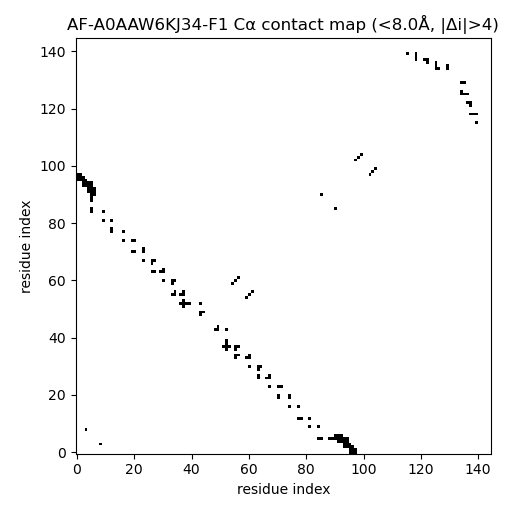25 100 LEU A CA 1
ATOM 810 C C . LEU A 1 100 ? 8.450 0.319 -25.507 1.00 84.25 100 LEU A C 1
ATOM 812 O O . LEU A 1 100 ? 8.882 -0.675 -26.087 1.00 84.25 100 LEU A O 1
ATOM 816 N N . THR A 1 101 ? 7.322 0.918 -25.885 1.00 85.88 101 THR A N 1
ATOM 817 C CA . THR A 1 101 ? 6.437 0.377 -26.931 1.00 85.88 101 THR A CA 1
ATOM 818 C C . THR A 1 101 ? 6.822 0.805 -28.345 1.00 85.88 101 THR A C 1
ATOM 820 O O . THR A 1 101 ? 6.640 0.027 -29.285 1.00 85.88 101 THR A O 1
ATOM 823 N N . HIS A 1 102 ? 7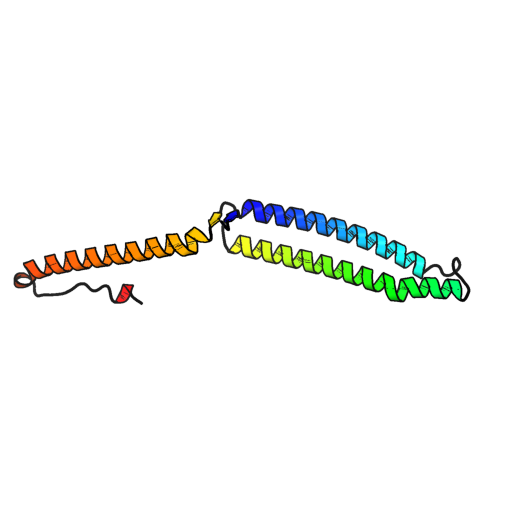.368 2.011 -28.508 1.00 87.44 102 HIS A N 1
ATOM 824 C CA . HIS A 1 102 ? 7.671 2.594 -29.813 1.00 87.44 102 HIS A CA 1
ATOM 825 C C . HIS A 1 102 ? 9.170 2.798 -30.007 1.00 87.44 102 HIS A C 1
ATOM 827 O O . HIS A 1 102 ? 9.736 2.215 -30.932 1.00 87.44 102 HIS A O 1
ATOM 833 N N . ASP A 1 103 ? 9.825 3.578 -29.145 1.00 87.69 103 ASP A N 1
ATOM 834 C CA . ASP A 1 103 ? 11.201 4.029 -29.393 1.00 87.69 103 ASP A CA 1
ATOM 835 C C . ASP A 1 103 ? 12.205 2.877 -29.365 1.00 87.69 103 ASP A C 1
ATOM 837 O O . ASP A 1 103 ? 13.013 2.748 -30.285 1.00 87.69 103 ASP A O 1
ATOM 841 N N . VAL A 1 104 ? 12.106 1.986 -28.374 1.00 88.25 104 VAL A N 1
ATOM 842 C CA . VAL A 1 104 ? 12.951 0.786 -28.284 1.00 88.25 104 VAL A CA 1
ATOM 843 C C . VAL A 1 104 ? 12.744 -0.102 -29.509 1.00 88.25 104 VAL A C 1
ATOM 845 O O . VAL A 1 104 ? 13.707 -0.502 -30.161 1.00 88.25 104 VAL A O 1
ATOM 848 N N . LYS A 1 105 ? 11.489 -0.367 -29.887 1.00 87.94 105 LYS A N 1
ATOM 849 C CA . LYS A 1 105 ? 11.170 -1.210 -31.048 1.00 87.94 105 LYS A CA 1
ATOM 850 C C . LYS A 1 105 ? 11.697 -0.607 -32.350 1.00 87.94 105 LYS A C 1
ATOM 852 O O . LYS A 1 105 ? 12.264 -1.321 -33.179 1.00 87.94 105 LYS A O 1
ATOM 857 N N . LYS A 1 106 ? 11.528 0.704 -32.528 1.00 91.81 106 LYS A N 1
ATOM 858 C CA . LYS A 1 106 ? 12.029 1.442 -33.688 1.00 91.81 106 LYS A CA 1
ATOM 859 C C . LYS A 1 106 ? 13.556 1.411 -33.737 1.00 91.81 106 LYS A C 1
ATOM 861 O O . LYS A 1 106 ? 14.107 1.095 -34.785 1.00 91.81 106 LYS A O 1
ATOM 866 N N . GLY A 1 107 ? 14.221 1.679 -32.614 1.00 89.62 107 GLY A N 1
ATOM 867 C CA . GLY A 1 107 ? 15.678 1.638 -32.500 1.00 89.62 107 GLY A CA 1
ATOM 868 C C . GLY A 1 107 ? 16.248 0.260 -32.827 1.00 89.62 107 GLY A C 1
ATOM 869 O O . GLY A 1 107 ? 17.152 0.156 -33.648 1.00 89.62 107 GLY A O 1
ATOM 870 N N . LEU A 1 108 ? 15.667 -0.809 -32.273 1.00 90.19 108 LEU A N 1
ATOM 871 C CA . LEU A 1 108 ? 16.071 -2.187 -32.577 1.00 90.19 108 LEU A CA 1
ATOM 872 C C . LEU A 1 108 ? 15.857 -2.548 -34.053 1.00 90.19 108 LEU A C 1
ATOM 874 O O . LEU A 1 108 ? 16.708 -3.194 -34.661 1.00 90.19 108 LEU A O 1
ATOM 878 N N . THR A 1 109 ? 14.745 -2.107 -34.647 1.00 91.38 109 THR A N 1
ATOM 879 C CA . THR A 1 109 ? 14.464 -2.330 -36.076 1.00 91.38 109 THR A CA 1
ATOM 880 C C . THR A 1 109 ? 15.498 -1.629 -36.957 1.00 91.38 109 THR A C 1
ATOM 882 O O . THR A 1 109 ? 15.994 -2.213 -37.918 1.00 91.38 109 THR A O 1
ATOM 885 N N . GLU A 1 110 ? 15.855 -0.394 -36.613 1.00 93.56 110 GLU A N 1
ATOM 886 C CA . GLU A 1 110 ? 16.847 0.385 -37.349 1.00 93.56 110 GLU A CA 1
ATOM 887 C C . GLU A 1 110 ? 18.264 -0.186 -37.185 1.00 93.56 110 GLU A C 1
ATOM 889 O O . GLU A 1 110 ? 18.982 -0.321 -38.173 1.00 93.56 110 GLU A O 1
ATOM 894 N N . LEU A 1 111 ? 18.645 -0.616 -35.978 1.00 90.50 111 LEU A N 1
ATOM 895 C CA . LEU A 1 111 ? 19.918 -1.305 -35.734 1.00 90.50 111 LEU A CA 1
ATOM 896 C C . LEU A 1 111 ? 20.028 -2.602 -36.540 1.00 90.50 111 LEU A C 1
ATOM 898 O O . LEU A 1 111 ? 21.071 -2.876 -37.135 1.00 90.50 111 LEU A O 1
ATOM 902 N N . LYS A 1 112 ? 18.945 -3.384 -36.604 1.00 88.25 112 LYS A N 1
ATOM 903 C CA . LYS A 1 112 ? 18.879 -4.589 -37.435 1.00 88.25 112 LYS A CA 1
ATOM 904 C C . LYS A 1 112 ? 19.100 -4.257 -38.911 1.00 88.25 112 LYS A C 1
ATOM 906 O O . LYS A 1 112 ? 19.893 -4.922 -39.570 1.00 88.25 112 LYS A O 1
ATOM 911 N N . ARG A 1 113 ? 18.434 -3.213 -39.413 1.00 92.06 113 ARG A N 1
ATOM 912 C CA . ARG A 1 113 ? 18.579 -2.742 -40.796 1.00 92.06 113 ARG A CA 1
ATOM 913 C C . ARG A 1 113 ? 20.026 -2.347 -41.100 1.00 92.06 113 ARG A C 1
ATOM 915 O O . ARG A 1 113 ? 20.604 -2.878 -42.035 1.00 92.06 113 ARG A O 1
ATOM 922 N N . GLN A 1 114 ? 20.632 -1.499 -40.270 1.00 92.81 114 GLN A N 1
ATOM 923 C CA . GLN A 1 114 ? 22.016 -1.047 -40.455 1.00 92.81 114 GLN A CA 1
ATOM 924 C C . GLN A 1 114 ? 23.031 -2.194 -40.392 1.00 92.81 114 GLN A C 1
ATOM 926 O O . GLN A 1 114 ? 24.016 -2.193 -41.129 1.00 92.81 114 GLN A O 1
ATOM 931 N N . THR A 1 115 ? 22.794 -3.180 -39.525 1.00 89.56 115 THR A N 1
ATOM 932 C CA . THR A 1 115 ? 23.670 -4.352 -39.397 1.00 89.56 115 THR A CA 1
ATOM 933 C C . THR A 1 115 ? 23.585 -5.233 -40.645 1.00 89.56 115 THR A C 1
ATOM 935 O O . THR A 1 115 ? 24.624 -5.648 -41.153 1.00 89.56 115 THR A O 1
ATOM 938 N N . ASN A 1 116 ? 22.379 -5.461 -41.180 1.00 89.25 116 ASN A N 1
ATOM 939 C CA . ASN A 1 116 ? 22.194 -6.157 -42.457 1.00 89.25 116 ASN A CA 1
ATOM 940 C C . ASN A 1 116 ? 22.871 -5.400 -43.606 1.00 89.25 116 ASN A C 1
ATOM 942 O O . ASN A 1 116 ? 23.700 -5.988 -44.287 1.00 89.25 116 ASN A O 1
ATOM 946 N N . ASP A 1 117 ? 22.614 -4.093 -43.747 1.00 91.69 117 ASP A N 1
ATOM 947 C CA . ASP A 1 117 ? 23.231 -3.263 -44.795 1.00 91.69 117 ASP A CA 1
ATOM 948 C C . ASP A 1 117 ? 24.770 -3.327 -44.738 1.00 91.69 117 ASP A C 1
ATOM 950 O O . ASP A 1 117 ? 25.452 -3.356 -45.765 1.00 91.69 117 ASP A O 1
ATOM 954 N N . THR A 1 118 ? 25.332 -3.355 -43.525 1.00 90.44 118 THR A N 1
ATOM 955 C CA . THR A 1 118 ? 26.781 -3.466 -43.308 1.00 90.44 118 THR A CA 1
ATOM 956 C C . THR A 1 118 ? 27.305 -4.838 -43.724 1.00 90.44 118 THR A C 1
ATOM 958 O O . THR A 1 118 ? 28.346 -4.916 -44.372 1.00 90.44 118 THR A O 1
ATOM 961 N N . VAL A 1 119 ? 26.609 -5.923 -43.375 1.00 88.88 119 VAL A N 1
ATOM 962 C CA . VAL A 1 119 ? 27.010 -7.280 -43.773 1.00 88.88 119 VAL A CA 1
ATOM 963 C C . VAL A 1 119 ? 26.896 -7.479 -45.277 1.00 88.88 119 VAL A C 1
ATOM 965 O O . VAL A 1 119 ? 27.819 -8.031 -45.871 1.00 88.88 119 VAL A O 1
ATOM 968 N N . ASP A 1 120 ? 25.838 -6.965 -45.898 1.00 88.62 120 ASP A N 1
ATOM 969 C CA . ASP A 1 120 ? 25.678 -6.978 -47.351 1.00 88.62 120 ASP A CA 1
ATOM 970 C C . ASP A 1 120 ? 26.826 -6.211 -48.021 1.00 88.62 120 ASP A C 1
ATOM 972 O O . ASP A 1 120 ? 27.478 -6.739 -48.915 1.00 88.62 120 ASP A O 1
ATOM 976 N N . SER A 1 121 ? 27.184 -5.032 -47.498 1.00 88.12 121 SER A N 1
ATOM 977 C CA . SER A 1 121 ? 28.328 -4.252 -47.999 1.00 88.12 121 SER A CA 1
ATOM 978 C C . SER A 1 121 ? 29.666 -4.996 -47.871 1.00 88.12 121 SER A C 1
ATOM 980 O O . SER A 1 121 ? 30.526 -4.884 -48.745 1.00 88.12 121 SER A O 1
ATOM 982 N N . ILE A 1 122 ? 29.870 -5.749 -46.782 1.00 86.56 122 ILE A N 1
ATOM 983 C CA . ILE A 1 122 ? 31.076 -6.571 -46.598 1.00 86.56 122 ILE A CA 1
ATOM 984 C C . ILE A 1 122 ? 31.089 -7.736 -47.591 1.00 86.56 122 ILE A C 1
ATOM 986 O O . ILE A 1 122 ? 32.131 -8.007 -48.187 1.00 86.56 122 ILE A O 1
ATOM 990 N N . ASN A 1 123 ? 29.954 -8.413 -47.777 1.00 86.56 123 ASN A N 1
ATOM 991 C CA . ASN A 1 123 ? 29.828 -9.515 -48.729 1.00 86.56 123 ASN A CA 1
ATOM 992 C C . ASN A 1 123 ? 30.059 -9.035 -50.170 1.00 86.56 123 ASN A C 1
ATOM 994 O O . ASN A 1 123 ? 30.826 -9.667 -50.890 1.00 86.56 123 ASN A O 1
ATOM 998 N N . ASP A 1 124 ? 29.514 -7.876 -50.550 1.00 87.69 124 ASP A N 1
ATOM 999 C CA . ASP A 1 124 ? 29.745 -7.254 -51.859 1.00 87.69 124 ASP A CA 1
ATOM 1000 C C . ASP A 1 124 ? 31.236 -6.974 -52.113 1.00 87.69 124 ASP A C 1
ATOM 1002 O O . ASP A 1 124 ? 31.735 -7.145 -53.228 1.00 87.69 124 ASP A O 1
ATOM 1006 N N . GLU A 1 125 ? 31.978 -6.533 -51.092 1.00 84.81 125 GLU A N 1
ATOM 1007 C CA . GLU A 1 125 ? 33.422 -6.311 -51.210 1.00 84.81 125 GLU A CA 1
ATOM 1008 C C . GLU A 1 125 ? 34.202 -7.633 -51.264 1.00 84.81 125 GLU A C 1
ATOM 1010 O O . GLU A 1 125 ? 35.154 -7.757 -52.038 1.00 84.81 125 GLU A O 1
ATOM 1015 N N . PHE A 1 126 ? 33.779 -8.645 -50.501 1.00 83.44 126 PHE A N 1
ATOM 1016 C CA . PHE A 1 126 ? 34.369 -9.983 -50.535 1.00 83.44 126 PHE A CA 1
ATOM 1017 C C . PHE A 1 126 ? 34.192 -10.638 -51.912 1.00 83.44 126 PHE A C 1
ATOM 1019 O O . PHE A 1 126 ? 35.133 -11.228 -52.447 1.00 83.44 126 PHE A O 1
ATOM 1026 N N . ASP A 1 127 ? 33.027 -10.466 -52.535 1.00 82.81 127 ASP A N 1
ATOM 1027 C CA . ASP A 1 127 ? 32.724 -10.986 -53.867 1.00 82.81 127 ASP A CA 1
ATOM 1028 C C . ASP A 1 127 ? 33.627 -10.385 -54.952 1.00 82.81 127 ASP A C 1
ATOM 1030 O O . ASP A 1 127 ? 34.066 -11.105 -55.854 1.00 82.81 127 ASP A O 1
ATOM 1034 N N . LYS A 1 128 ? 34.007 -9.104 -54.837 1.00 84.06 128 LYS A N 1
ATOM 1035 C CA . LYS A 1 128 ? 34.950 -8.464 -55.778 1.00 84.06 128 LYS A CA 1
ATOM 1036 C C . LYS A 1 128 ? 36.327 -9.127 -55.783 1.00 84.06 128 LYS A C 1
ATOM 1038 O O . LYS A 1 128 ? 36.988 -9.142 -56.820 1.00 84.06 128 LYS A O 1
ATOM 1043 N N . ILE A 1 129 ? 36.765 -9.671 -54.647 1.00 82.25 129 ILE A N 1
ATOM 1044 C CA . ILE A 1 129 ? 38.087 -10.298 -54.488 1.00 82.25 129 ILE A CA 1
ATOM 1045 C C . ILE A 1 129 ? 38.029 -11.829 -54.391 1.00 82.25 129 ILE A C 1
ATOM 1047 O O . ILE A 1 129 ? 39.074 -12.474 -54.366 1.00 82.25 129 ILE A O 1
ATOM 1051 N N . SER A 1 130 ? 36.835 -12.426 -54.398 1.00 75.50 130 SER A N 1
ATOM 1052 C CA . SER A 1 130 ? 36.567 -13.866 -54.237 1.00 75.50 130 SER A CA 1
ATOM 1053 C C . SER A 1 130 ? 37.398 -14.762 -55.168 1.00 75.50 130 SER A C 1
ATOM 1055 O O . SER A 1 130 ? 37.866 -15.831 -54.767 1.00 75.50 130 SER A O 1
ATOM 1057 N N . GLN A 1 131 ? 37.688 -14.285 -56.384 1.00 67.69 131 GLN A N 1
ATOM 1058 C CA . GLN A 1 131 ? 38.528 -14.988 -57.363 1.00 67.69 131 GLN A CA 1
ATOM 1059 C C . GLN A 1 131 ? 39.995 -15.157 -56.922 1.00 67.69 131 GLN A C 1
ATOM 1061 O O . GLN A 1 131 ? 40.681 -16.040 -57.431 1.00 67.69 131 GLN A O 1
ATOM 1066 N N . LEU A 1 132 ? 40.482 -14.326 -55.995 1.00 70.75 132 LEU A N 1
ATOM 1067 C CA . LEU A 1 132 ? 41.864 -14.336 -55.504 1.00 70.75 132 LEU A CA 1
ATOM 1068 C C . LEU A 1 132 ? 42.043 -15.170 -54.229 1.00 70.75 132 LEU A C 1
ATOM 1070 O O . LEU A 1 132 ? 43.132 -15.694 -54.004 1.00 70.75 132 LEU A O 1
ATOM 1074 N N . ILE A 1 133 ? 41.008 -15.272 -53.389 1.00 69.81 133 ILE A N 1
ATOM 1075 C CA . ILE A 1 133 ? 41.126 -15.799 -52.015 1.00 69.81 133 ILE A CA 1
ATOM 1076 C C . ILE A 1 133 ? 40.259 -17.029 -51.708 1.00 69.81 133 ILE A C 1
ATOM 1078 O O . ILE A 1 133 ? 40.456 -17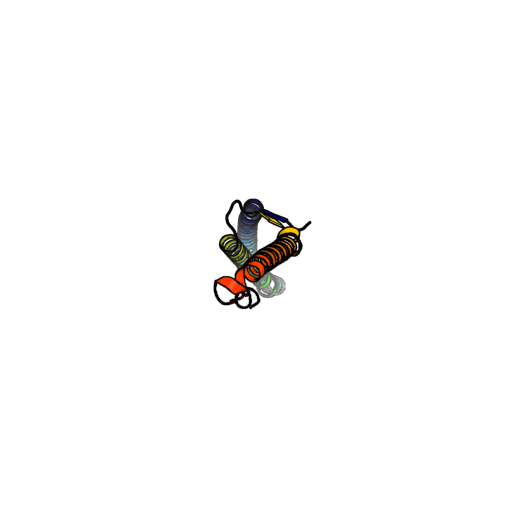.640 -50.661 1.00 69.81 133 ILE A O 1
ATOM 1082 N N . GLY A 1 134 ? 39.373 -17.453 -52.618 1.00 60.12 134 GLY A N 1
ATOM 1083 C CA . GLY A 1 134 ? 38.440 -18.557 -52.373 1.00 60.12 134 GLY A CA 1
ATOM 1084 C C . GLY A 1 134 ? 37.248 -18.091 -51.530 1.00 60.12 134 GLY A C 1
ATOM 1085 O O . GLY A 1 134 ? 37.406 -17.621 -50.407 1.00 60.12 134 GLY A O 1
ATOM 1086 N N . GLY A 1 135 ? 36.049 -18.165 -52.111 1.00 60.22 135 GLY A N 1
ATOM 1087 C CA . GLY A 1 135 ? 34.844 -17.505 -51.602 1.00 60.22 135 GLY A CA 1
ATOM 1088 C C . GLY A 1 135 ? 34.348 -17.984 -50.231 1.00 60.22 135 GLY A C 1
ATOM 1089 O O . GLY A 1 135 ? 34.360 -19.176 -49.923 1.00 60.22 135 GLY A O 1
ATOM 1090 N N . GLY A 1 136 ? 33.833 -17.037 -49.449 1.00 66.94 136 GLY A N 1
ATOM 1091 C CA . GLY A 1 136 ? 33.073 -17.244 -48.221 1.00 66.94 136 GLY A CA 1
ATOM 1092 C C . GLY A 1 136 ? 32.120 -16.064 -48.009 1.00 66.94 136 GLY A C 1
ATOM 1093 O O . GLY A 1 136 ? 32.447 -14.946 -48.388 1.00 66.94 136 GLY A O 1
ATOM 1094 N N . SER A 1 137 ? 30.941 -16.309 -47.435 1.00 70.81 137 SER A N 1
ATOM 1095 C CA . SER A 1 137 ? 29.939 -15.272 -47.146 1.00 70.81 137 SER A CA 1
ATOM 1096 C C . SER A 1 137 ? 29.727 -15.132 -45.643 1.00 70.81 137 SER A C 1
ATOM 1098 O O . SER A 1 137 ? 29.579 -16.139 -44.943 1.00 70.81 137 SER A O 1
ATOM 1100 N N . ILE A 1 138 ? 29.638 -13.902 -45.150 1.00 75.81 138 ILE A N 1
ATOM 1101 C CA . ILE A 1 138 ? 29.254 -13.617 -43.768 1.00 75.81 138 ILE A CA 1
ATOM 1102 C C . ILE A 1 138 ? 27.727 -13.652 -43.674 1.00 75.81 138 ILE A C 1
ATOM 1104 O O . ILE A 1 138 ? 27.032 -13.022 -44.468 1.00 75.81 138 ILE A O 1
ATOM 1108 N N . SER A 1 139 ? 27.197 -14.389 -42.697 1.00 75.00 139 SER A N 1
ATOM 1109 C CA . SER A 1 139 ? 25.758 -14.492 -42.445 1.00 75.00 139 SER A CA 1
ATOM 1110 C C . SER A 1 139 ? 25.423 -14.102 -41.011 1.00 75.00 139 SER A C 1
ATOM 1112 O O . SER A 1 139 ? 26.101 -14.509 -40.070 1.00 75.00 139 SER A O 1
ATOM 1114 N N . LEU A 1 140 ? 24.326 -13.361 -40.854 1.00 68.50 140 LEU A N 1
ATOM 1115 C CA . LEU A 1 140 ? 23.742 -12.983 -39.565 1.00 68.50 140 LEU A CA 1
ATOM 1116 C C . LEU A 1 140 ? 22.678 -13.982 -39.085 1.00 68.50 140 LEU A C 1
ATOM 1118 O O . LEU A 1 140 ? 21.799 -13.611 -38.313 1.00 68.50 140 LEU A O 1
ATOM 1122 N N . ALA A 1 141 ? 22.706 -15.241 -39.539 1.00 66.00 141 ALA A N 1
ATOM 1123 C CA . ALA A 1 141 ? 21.714 -16.246 -39.139 1.00 66.00 141 ALA A CA 1
ATOM 1124 C C . ALA A 1 141 ? 21.586 -16.388 -37.606 1.00 66.00 141 ALA A C 1
ATOM 1126 O O . ALA A 1 141 ? 20.480 -16.555 -37.106 1.00 66.00 141 ALA A O 1
ATOM 1127 N N . SER A 1 142 ? 22.684 -16.213 -36.862 1.00 60.81 142 SER A N 1
ATOM 1128 C CA . SER A 1 142 ? 22.711 -16.209 -35.390 1.00 60.81 142 SER A CA 1
ATOM 1129 C C . SER A 1 142 ? 22.127 -14.952 -34.730 1.00 60.81 142 SER A C 1
ATOM 1131 O O . SER A 1 142 ? 21.928 -14.942 -33.522 1.00 60.81 142 SER A O 1
ATOM 1133 N N . PHE A 1 143 ? 21.876 -13.884 -35.490 1.00 58.59 143 PHE A N 1
ATOM 1134 C CA . PHE A 1 143 ? 21.328 -12.608 -35.007 1.00 58.59 143 PHE A CA 1
ATOM 1135 C C . PHE A 1 143 ? 19.799 -12.513 -35.184 1.00 58.59 143 PHE A C 1
ATOM 1137 O O . PHE A 1 143 ? 19.189 -11.520 -34.790 1.00 58.59 143 PHE A O 1
ATOM 1144 N N . ASN A 1 144 ? 19.193 -13.508 -35.843 1.00 52.59 144 ASN A N 1
ATOM 1145 C CA . ASN A 1 144 ? 17.772 -13.554 -36.196 1.00 52.59 144 ASN A CA 1
ATOM 1146 C C . ASN A 1 144 ? 16.955 -14.588 -35.389 1.00 52.59 144 ASN A C 1
ATOM 1148 O O . ASN A 1 144 ? 15.741 -14.642 -35.602 1.00 52.59 144 ASN A O 1
A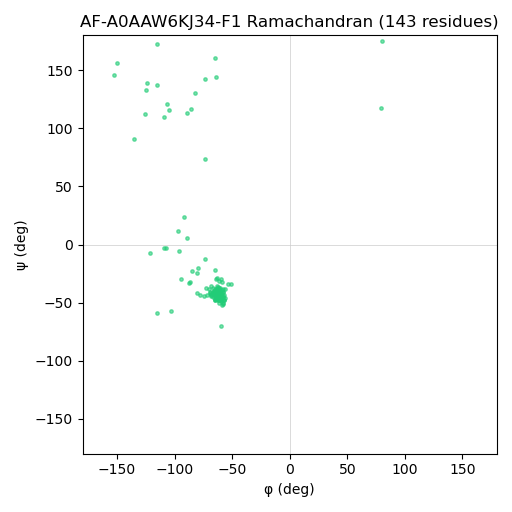TOM 1152 N N . GLU A 1 145 ? 17.588 -15.376 -34.511 1.00 44.25 145 GLU A N 1
ATOM 1153 C CA . GLU A 1 145 ? 16.925 -16.162 -33.447 1.00 44.25 145 GLU A CA 1
ATOM 1154 C C . GLU A 1 145 ? 16.694 -15.304 -32.196 1.00 44.25 145 GLU A C 1
ATOM 1156 O O . GLU A 1 145 ? 15.603 -15.438 -31.597 1.00 44.25 145 GLU A O 1
#

pLDDT: mean 88.94, std 10.03, range [44.25, 98.31]

Secondary structure (DSSP, 8-state):
--EEEHHHHHHHHHHHHHHHHHHHHHHHHHHHHHHHHHT-TTTS-HHHHHHHHHHIIIIIHHHHHHHHHHHHHHHHHHHHHHHHHHHHS-TT-EEEHHIIIIIHHHHHHHHHHHHHHHHHHHHHHHHHHHHHH-------GGG--

Foldseek 3Di:
DDKDQLQVLLVVLVVVLVVLVVVLVVLVVVLVVLVVQLVCVPNQDDPVSPVRSCCSVVPVNVVSVVSNVVSVVVSVVSVVVNVVSVVVDPNRDMDDPCCVPPVVVVVVVVVVVVVVVVQVVVQVVQVVCCVPPPDDGDDPPVVVD

InterPro domains:
  IPR006829 LXG domain [PF04740] (2-144)
  IPR006829 LXG domain [PS51756] (1-145)

Solvent-accessible surface area (backbone atoms only — not comparable to full-atom values): 8117 Å² total; per-residue (Å²): 136,66,68,45,50,41,48,63,53,48,51,52,50,52,51,50,46,53,50,51,56,50,52,45,51,53,50,50,54,50,42,56,55,48,48,52,56,41,62,35,62,90,84,37,61,64,74,69,28,47,51,52,22,48,48,38,54,72,52,50,47,54,52,45,54,49,53,46,52,51,51,53,52,50,47,50,53,52,52,51,52,49,51,52,50,61,71,72,43,56,65,89,34,74,50,43,55,62,46,68,69,44,51,50,53,50,50,52,52,50,51,51,50,54,50,48,55,50,46,51,54,50,41,58,54,43,60,76,48,23,92,81,71,65,76,81,78,82,76,63,72,86,76,75,116

Nearest PDB structures (foldseek):
  8akz-assembly1_0  TM=3.200E-01  e=4.751E+00  Synechocystis sp. PCC 6803
  7o40-assembly1_F  TM=4.325E-01  e=9.950E+00  Synechocystis sp. PCC 6803 substr. Kazusa
  6zw5-assembly1_F  TM=3.796E-01  e=9.400E+00  Nostoc punctiforme